Protein AF-A0A964N1L9-F1 (afdb_monomer_lite)

Foldseek 3Di:
DDLDLLVVLLVVLVVVLVVQLVVQLVVLLVVLVVVVVVCVVVVNDPPCPCVVPVVVSSVVSNVVSVVVSVVVSVVSSVVSSVVSVVVVVVVVVVVVVVVPDPDD

pLDDT: mean 84.21, std 10.73, range [43.59, 93.31]

Structure (mmCIF, N/CA/C/O backbone):
data_AF-A0A964N1L9-F1
#
_entry.id   AF-A0A964N1L9-F1
#
loop_
_atom_site.group_PDB
_atom_site.id
_atom_site.type_symbol
_atom_site.label_atom_id
_atom_site.label_alt_id
_atom_site.label_comp_id
_atom_site.label_asym_id
_atom_site.label_entity_id
_atom_site.label_seq_id
_atom_site.pdbx_PDB_ins_code
_atom_site.Cartn_x
_atom_site.Cartn_y
_atom_site.Cartn_z
_atom_site.occupancy
_atom_site.B_iso_or_equiv
_atom_site.auth_seq_id
_atom_site.auth_comp_id
_atom_site.auth_asym_id
_atom_site.auth_atom_id
_atom_site.pdbx_PDB_model_num
ATOM 1 N N . MET A 1 1 ? -28.595 3.943 14.249 1.00 48.12 1 MET A N 1
ATOM 2 C CA . MET A 1 1 ? -27.570 3.134 13.551 1.00 48.12 1 MET A CA 1
ATOM 3 C C . MET A 1 1 ? -26.643 2.578 14.617 1.00 48.12 1 MET A C 1
ATOM 5 O O . MET A 1 1 ? -26.196 3.351 15.450 1.00 48.12 1 MET A O 1
ATOM 9 N N . SER A 1 2 ? -26.503 1.257 14.708 1.00 43.59 2 SER A N 1
ATOM 10 C CA . SER A 1 2 ? -25.930 0.565 15.871 1.00 43.59 2 SER A CA 1
ATOM 11 C C . SER A 1 2 ? -24.554 1.106 16.277 1.00 43.59 2 SER A C 1
ATOM 13 O O . SER A 1 2 ? -23.650 1.120 15.443 1.00 43.59 2 SER A O 1
ATOM 15 N N . LYS A 1 3 ? -24.396 1.462 17.561 1.00 64.62 3 LYS A N 1
ATOM 16 C CA . LYS A 1 3 ? -23.127 1.750 18.257 1.00 64.62 3 LYS A CA 1
ATOM 17 C C . LYS A 1 3 ? -22.227 0.499 18.324 1.00 64.62 3 LYS A C 1
ATOM 19 O O . LYS A 1 3 ? -21.904 0.017 19.404 1.00 64.62 3 LYS A O 1
ATOM 24 N N . ASN A 1 4 ? -21.913 -0.118 17.185 1.00 75.81 4 ASN A N 1
ATOM 25 C CA . ASN A 1 4 ? -21.023 -1.271 17.150 1.00 75.81 4 ASN A CA 1
ATOM 26 C C . ASN A 1 4 ? -19.606 -0.785 16.801 1.00 75.81 4 ASN A C 1
ATOM 28 O O . ASN A 1 4 ? -19.351 -0.490 15.629 1.00 75.81 4 ASN A O 1
A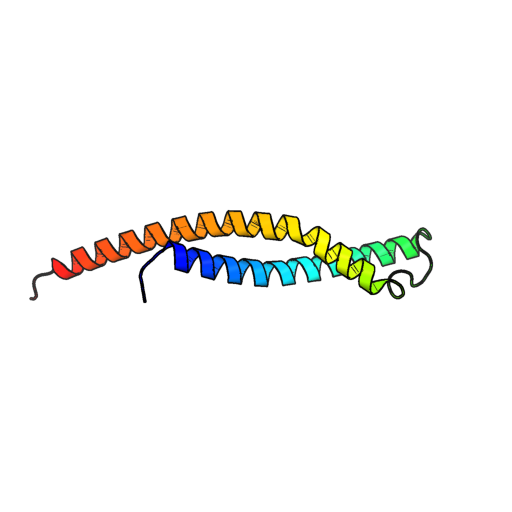TOM 3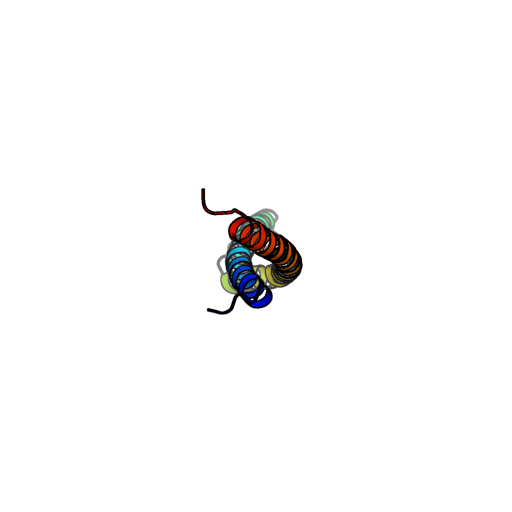2 N N . PRO A 1 5 ? -18.687 -0.718 17.781 1.00 73.69 5 PRO A N 1
ATOM 33 C CA . PRO A 1 5 ? -17.339 -0.173 17.589 1.00 73.69 5 PRO A CA 1
ATOM 34 C C . PRO A 1 5 ? -16.543 -0.932 16.518 1.00 73.69 5 PRO A C 1
ATOM 36 O O . PRO A 1 5 ? -15.654 -0.378 15.878 1.00 73.69 5 PRO A O 1
ATOM 39 N N . VAL A 1 6 ? -16.889 -2.199 16.265 1.00 78.88 6 VAL A N 1
ATOM 40 C CA . VAL A 1 6 ? -16.251 -3.018 15.228 1.00 78.88 6 VAL A CA 1
ATOM 41 C C . VAL A 1 6 ? -16.590 -2.512 13.824 1.00 78.88 6 VAL A C 1
ATOM 43 O O . VAL A 1 6 ? -15.720 -2.483 12.958 1.00 78.88 6 VAL A O 1
ATOM 46 N N . VAL A 1 7 ? -17.832 -2.077 13.592 1.00 82.38 7 VAL A N 1
ATOM 47 C CA . VAL A 1 7 ? -18.287 -1.613 12.271 1.00 82.38 7 VAL A CA 1
ATOM 48 C C . VAL A 1 7 ? -17.652 -0.267 11.922 1.00 82.38 7 VAL A C 1
ATOM 50 O O . VAL A 1 7 ? -17.200 -0.076 10.795 1.00 82.38 7 VAL A O 1
ATOM 53 N N . ILE A 1 8 ? -17.556 0.642 12.897 1.00 82.38 8 ILE A N 1
ATOM 54 C CA . ILE A 1 8 ? -16.926 1.959 12.717 1.00 82.38 8 ILE A CA 1
ATOM 55 C C . ILE A 1 8 ? -15.424 1.798 12.453 1.00 82.38 8 ILE A C 1
ATOM 57 O O . ILE A 1 8 ? -14.899 2.355 11.484 1.00 82.38 8 ILE A O 1
ATOM 61 N N . ALA A 1 9 ? -14.739 0.964 13.243 1.00 81.81 9 ALA A N 1
ATOM 62 C CA . ALA A 1 9 ? -13.327 0.650 13.031 1.00 81.81 9 ALA A CA 1
ATOM 63 C C . ALA A 1 9 ? -13.069 0.009 11.656 1.00 81.81 9 ALA A C 1
ATOM 65 O O . ALA A 1 9 ? -12.059 0.294 11.011 1.00 81.81 9 ALA A O 1
ATOM 66 N N . LEU A 1 10 ? -13.979 -0.840 11.175 1.00 84.62 10 LEU A N 1
ATOM 67 C CA . LEU A 1 10 ? -13.848 -1.476 9.866 1.00 84.62 10 LEU A CA 1
ATOM 68 C C . LEU A 1 10 ? -14.013 -0.464 8.725 1.00 84.62 10 LEU A C 1
ATOM 70 O O . LEU A 1 10 ? -13.153 -0.400 7.850 1.00 84.62 10 LEU A O 1
ATOM 74 N N . LEU A 1 11 ? -15.062 0.364 8.749 1.00 87.62 11 LEU A N 1
ATOM 75 C CA . LEU A 1 11 ? -15.302 1.379 7.714 1.00 87.62 11 LEU A CA 1
ATOM 76 C C . LEU A 1 11 ? -14.158 2.396 7.627 1.00 87.62 11 LEU A C 1
ATOM 78 O O . LEU A 1 11 ? -13.677 2.699 6.535 1.00 87.62 11 LEU A O 1
ATOM 82 N N . THR A 1 12 ? -13.683 2.881 8.775 1.00 85.81 12 THR A N 1
ATOM 83 C CA . THR A 1 12 ? -12.536 3.802 8.839 1.00 85.81 12 THR A CA 1
ATOM 84 C C . THR A 1 12 ? -11.258 3.156 8.311 1.00 85.81 12 THR A C 1
ATOM 86 O O . THR A 1 12 ? -10.510 3.798 7.577 1.00 85.81 12 THR A O 1
ATOM 89 N N . THR A 1 13 ? -11.038 1.871 8.599 1.00 86.81 13 THR A N 1
ATOM 90 C CA . THR A 1 13 ? -9.899 1.123 8.048 1.00 86.81 13 THR A CA 1
ATOM 91 C C . THR A 1 13 ? -9.990 0.984 6.533 1.00 86.81 13 THR A C 1
ATOM 93 O O . THR A 1 13 ? -8.982 1.166 5.862 1.00 86.81 13 THR A O 1
ATOM 96 N N . VAL A 1 14 ? -11.167 0.694 5.970 1.00 89.81 14 VAL A N 1
ATOM 97 C CA . VAL A 1 14 ? -11.337 0.570 4.510 1.00 89.81 14 VAL A CA 1
ATOM 98 C C . VAL A 1 14 ? -11.045 1.897 3.808 1.00 89.81 14 VAL A C 1
ATOM 100 O O . VAL A 1 14 ? -10.313 1.921 2.819 1.00 89.81 14 VAL A O 1
ATOM 103 N N . LEU A 1 15 ? -11.558 3.010 4.339 1.00 91.62 15 LEU A N 1
ATOM 104 C CA . LEU A 1 15 ? -11.285 4.347 3.803 1.00 91.62 15 LEU A CA 1
ATOM 105 C C . LEU A 1 15 ? -9.795 4.705 3.887 1.00 91.62 15 LEU A C 1
ATOM 107 O O . LEU A 1 15 ? -9.219 5.221 2.924 1.00 91.62 15 LEU A O 1
ATOM 111 N N . PHE A 1 16 ? -9.159 4.389 5.018 1.00 91.50 16 PHE A N 1
ATOM 112 C CA . PHE A 1 16 ? -7.722 4.564 5.203 1.00 91.50 16 PHE A CA 1
ATOM 113 C C . PHE A 1 16 ? -6.919 3.723 4.205 1.00 91.50 16 PHE A C 1
ATOM 115 O O . PHE A 1 16 ? -6.053 4.258 3.520 1.00 91.50 16 PHE A O 1
ATOM 122 N N . ALA A 1 17 ? -7.237 2.434 4.078 1.00 90.69 17 ALA A N 1
ATOM 123 C CA . ALA A 1 17 ? -6.567 1.506 3.174 1.00 90.69 17 ALA A CA 1
ATOM 124 C C . ALA A 1 17 ? -6.674 1.955 1.713 1.00 90.69 17 ALA A C 1
ATOM 126 O O . ALA A 1 17 ? -5.676 1.942 0.996 1.00 90.69 17 ALA A O 1
ATOM 127 N N . GLY A 1 18 ? -7.860 2.403 1.287 1.00 89.56 18 GLY A N 1
ATOM 128 C CA . GLY A 1 18 ? -8.076 2.924 -0.062 1.00 89.56 18 GLY A CA 1
ATOM 129 C C . GLY A 1 18 ? -7.233 4.168 -0.343 1.00 89.56 18 GLY A C 1
ATOM 130 O O . GLY A 1 18 ? -6.521 4.225 -1.343 1.00 89.56 18 GLY A O 1
ATOM 131 N N . THR A 1 19 ? -7.250 5.137 0.574 1.00 93.00 19 THR A N 1
ATOM 132 C CA . THR A 1 19 ? -6.485 6.385 0.422 1.00 93.00 19 THR A CA 1
ATOM 133 C C . THR A 1 19 ? -4.980 6.119 0.43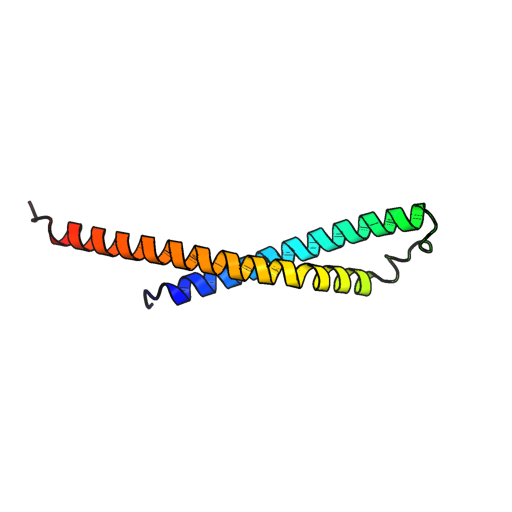2 1.00 93.00 19 THR A C 1
ATOM 135 O O . THR A 1 19 ? -4.252 6.583 -0.443 1.00 93.00 19 THR A O 1
ATOM 138 N N . LEU A 1 20 ? -4.511 5.326 1.397 1.00 91.50 20 LEU A N 1
ATOM 139 C CA . LEU A 1 20 ? -3.107 4.954 1.520 1.00 91.50 20 LEU A CA 1
ATOM 140 C C . LEU A 1 20 ? -2.631 4.163 0.298 1.00 91.50 20 LEU A C 1
ATOM 142 O O . LEU A 1 20 ? -1.533 4.409 -0.191 1.00 91.50 20 LEU A O 1
ATOM 146 N N . GLY A 1 21 ? -3.453 3.243 -0.212 1.00 89.75 21 GLY A N 1
ATOM 147 C CA . GLY A 1 21 ? -3.116 2.439 -1.382 1.00 89.75 21 GLY A CA 1
ATOM 148 C C . GLY A 1 21 ? -2.856 3.279 -2.620 1.00 89.75 21 GLY A C 1
ATOM 149 O O . GLY A 1 21 ? -1.831 3.091 -3.272 1.00 89.75 21 GLY A O 1
ATOM 150 N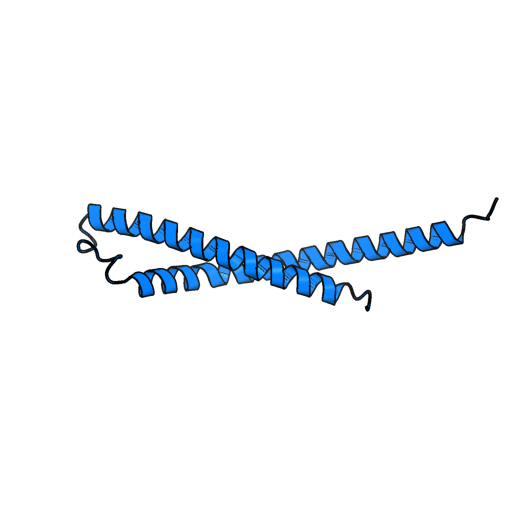 N . VAL A 1 22 ? -3.712 4.265 -2.889 1.00 90.62 22 VAL A N 1
ATOM 151 C CA . VAL A 1 22 ? -3.496 5.198 -4.003 1.00 90.62 22 VAL A CA 1
ATOM 152 C C . VAL A 1 22 ? -2.204 5.992 -3.803 1.00 90.62 22 VAL A C 1
ATOM 154 O O . VAL A 1 22 ? -1.392 6.077 -4.722 1.00 90.62 22 VAL A O 1
ATOM 157 N N . LEU A 1 23 ? -1.968 6.528 -2.602 1.00 93.31 23 LEU A N 1
ATOM 158 C CA . LEU A 1 23 ? -0.772 7.326 -2.318 1.00 93.31 23 LEU A CA 1
ATOM 159 C C . LEU A 1 23 ? 0.525 6.520 -2.473 1.00 93.31 23 LEU A C 1
ATOM 161 O O . LEU A 1 23 ? 1.465 6.997 -3.106 1.00 93.31 23 LEU A O 1
ATOM 165 N N . ILE A 1 24 ? 0.575 5.300 -1.929 1.00 91.44 24 ILE A N 1
ATOM 166 C CA . ILE A 1 24 ? 1.758 4.435 -2.028 1.00 91.44 24 ILE A CA 1
ATOM 167 C C . ILE A 1 24 ? 1.987 4.007 -3.477 1.00 91.44 24 ILE A C 1
ATOM 169 O O . ILE A 1 24 ? 3.129 4.030 -3.927 1.00 91.44 24 ILE A O 1
ATOM 173 N N . ALA A 1 25 ? 0.937 3.650 -4.220 1.00 89.69 25 ALA A N 1
ATOM 174 C CA . ALA A 1 25 ? 1.075 3.254 -5.619 1.00 89.69 25 ALA A CA 1
ATOM 175 C C . ALA A 1 25 ? 1.624 4.403 -6.484 1.00 89.69 25 ALA A C 1
ATOM 177 O O . ALA A 1 25 ? 2.560 4.195 -7.255 1.00 89.69 25 ALA A O 1
ATOM 178 N N . VAL A 1 26 ? 1.105 5.626 -6.314 1.00 91.00 26 VAL A N 1
ATOM 179 C CA . VAL A 1 26 ? 1.583 6.812 -7.047 1.00 91.00 26 VAL A CA 1
ATOM 180 C C . VAL A 1 26 ? 3.023 7.160 -6.664 1.00 91.00 26 VAL A C 1
ATOM 182 O O . VAL A 1 26 ? 3.853 7.395 -7.542 1.00 91.00 26 VAL A O 1
ATOM 185 N N . ALA A 1 27 ? 3.349 7.149 -5.369 1.00 90.88 27 ALA A N 1
ATOM 186 C CA . ALA A 1 27 ? 4.713 7.395 -4.905 1.00 90.88 27 ALA A CA 1
ATOM 187 C C . ALA A 1 27 ? 5.693 6.327 -5.424 1.00 90.88 27 ALA A C 1
ATOM 189 O O . ALA A 1 27 ? 6.774 6.660 -5.907 1.00 90.88 27 ALA A O 1
ATOM 190 N N . GLY A 1 28 ? 5.295 5.053 -5.378 1.00 89.00 28 GLY A N 1
ATOM 191 C CA . GLY A 1 28 ? 6.072 3.928 -5.894 1.00 89.00 28 GLY A CA 1
ATOM 192 C C . GLY A 1 28 ? 6.325 4.039 -7.395 1.00 89.00 28 GLY A C 1
ATOM 193 O O . GLY A 1 28 ? 7.457 3.855 -7.834 1.00 89.00 28 GLY A O 1
ATOM 194 N N . PHE A 1 29 ? 5.313 4.426 -8.174 1.00 90.38 29 PHE A N 1
ATOM 195 C CA . PHE A 1 29 ? 5.473 4.684 -9.605 1.00 90.38 29 PHE A CA 1
ATOM 196 C C . PHE A 1 29 ? 6.489 5.803 -9.880 1.00 90.38 29 PHE A C 1
ATOM 198 O O . PHE A 1 29 ? 7.344 5.651 -10.751 1.00 90.38 29 PHE A O 1
ATOM 205 N N . GLY A 1 30 ? 6.446 6.896 -9.111 1.00 89.25 30 GLY A N 1
ATOM 206 C CA . GLY A 1 30 ? 7.426 7.980 -9.218 1.00 89.25 30 GLY A CA 1
ATOM 207 C C . GLY A 1 30 ? 8.859 7.516 -8.940 1.00 89.25 30 GLY A C 1
ATOM 208 O O . GLY A 1 30 ? 9.768 7.832 -9.702 1.00 89.25 30 GLY A O 1
ATOM 209 N N . ILE A 1 31 ? 9.061 6.706 -7.895 1.00 91.38 31 ILE A N 1
ATOM 210 C CA . ILE A 1 31 ? 10.377 6.130 -7.572 1.00 91.38 31 ILE A CA 1
ATOM 211 C C . ILE A 1 31 ? 10.869 5.230 -8.708 1.00 91.38 31 ILE A C 1
ATOM 213 O O . ILE A 1 31 ? 12.019 5.340 -9.124 1.00 91.38 31 ILE A O 1
ATOM 217 N N . ILE A 1 32 ? 9.999 4.361 -9.228 1.00 91.31 32 ILE A N 1
ATOM 218 C CA . ILE A 1 32 ? 10.333 3.457 -10.332 1.00 91.31 32 ILE A CA 1
ATOM 219 C C . ILE A 1 32 ? 10.750 4.248 -11.579 1.00 91.31 32 ILE A C 1
ATOM 221 O O . ILE A 1 32 ? 11.731 3.877 -12.215 1.00 91.31 32 ILE A O 1
ATOM 225 N N . ARG A 1 33 ? 10.062 5.353 -11.895 1.00 89.94 33 ARG A N 1
ATOM 226 C CA . ARG A 1 33 ? 10.426 6.244 -13.009 1.00 89.94 33 ARG A CA 1
ATOM 227 C C . ARG A 1 33 ? 11.809 6.863 -12.842 1.00 89.94 33 ARG A C 1
ATOM 229 O O . ARG A 1 33 ? 12.605 6.806 -13.766 1.00 89.94 33 ARG A O 1
ATOM 236 N N . VAL A 1 34 ? 12.126 7.380 -11.656 1.00 91.25 34 VAL A N 1
ATOM 237 C CA . VAL A 1 34 ? 13.464 7.932 -11.384 1.00 91.25 34 VAL A CA 1
ATOM 238 C C . VAL A 1 34 ? 14.541 6.856 -11.542 1.00 91.25 34 VAL A C 1
ATOM 240 O O . VAL A 1 34 ? 15.568 7.096 -12.171 1.00 91.25 34 VAL A O 1
ATOM 243 N N . PHE A 1 35 ? 14.310 5.654 -11.007 1.00 91.50 35 PHE A N 1
ATOM 244 C CA . PHE A 1 35 ? 15.244 4.536 -11.169 1.00 91.50 35 PHE A CA 1
ATOM 245 C C . PHE A 1 35 ? 15.417 4.125 -12.631 1.00 91.50 35 PHE A C 1
ATOM 247 O O . PHE A 1 35 ? 16.524 3.793 -13.045 1.00 91.50 35 PHE A O 1
ATOM 254 N N . GLU A 1 36 ? 14.342 4.139 -13.408 1.00 91.88 36 GLU A N 1
ATOM 255 C CA . GLU A 1 36 ? 14.372 3.816 -14.828 1.00 91.88 36 GLU A CA 1
ATOM 256 C C . GLU A 1 36 ? 15.191 4.839 -15.624 1.00 91.88 36 GLU A C 1
ATOM 258 O O . GLU A 1 36 ? 16.132 4.436 -16.304 1.00 91.88 36 GLU A O 1
ATOM 263 N N . GLU A 1 37 ? 14.950 6.140 -15.440 1.00 90.31 37 GLU A N 1
ATOM 264 C CA . GLU A 1 37 ? 15.757 7.206 -16.054 1.00 90.31 37 GLU A CA 1
ATOM 265 C C . GLU A 1 37 ? 17.246 7.095 -15.678 1.00 90.31 37 GLU A C 1
ATOM 267 O O . GLU A 1 37 ? 18.129 7.272 -16.521 1.00 90.31 37 GLU A O 1
ATOM 272 N N . MET A 1 38 ? 17.552 6.734 -14.425 1.00 91.38 38 MET A N 1
ATOM 273 C CA . MET A 1 38 ? 18.930 6.470 -13.997 1.00 91.38 38 MET A CA 1
ATOM 274 C C . MET A 1 38 ? 19.545 5.267 -14.726 1.00 91.38 38 MET A C 1
ATOM 276 O O . MET A 1 38 ? 20.711 5.309 -15.113 1.00 91.38 38 MET A O 1
ATOM 280 N N . MET A 1 39 ? 18.784 4.191 -14.919 1.00 92.31 39 MET A N 1
ATOM 281 C CA . MET A 1 39 ? 19.251 2.977 -15.594 1.00 92.31 39 MET A CA 1
ATOM 282 C C . MET A 1 39 ? 19.416 3.174 -17.106 1.00 92.31 39 MET A C 1
ATOM 284 O O . MET A 1 39 ? 20.332 2.591 -17.692 1.00 92.31 39 MET A O 1
ATOM 288 N N . GLU A 1 40 ? 18.590 4.018 -17.730 1.00 90.75 40 GLU A N 1
ATOM 289 C CA . GLU A 1 40 ? 18.804 4.485 -19.104 1.00 90.75 40 GLU A CA 1
ATOM 290 C C . GLU A 1 40 ? 20.090 5.314 -19.209 1.00 90.75 40 GLU A C 1
ATOM 292 O O . GLU A 1 40 ? 20.917 5.061 -20.085 1.00 90.75 40 GLU A O 1
ATOM 297 N N . ALA A 1 41 ? 20.323 6.244 -18.276 1.00 90.06 41 ALA A N 1
ATOM 298 C CA . ALA A 1 41 ? 21.536 7.067 -18.255 1.00 90.06 41 ALA A CA 1
ATOM 299 C C . ALA A 1 41 ? 22.823 6.242 -18.062 1.00 90.06 41 ALA A C 1
ATOM 301 O O . ALA A 1 41 ? 23.881 6.602 -18.579 1.00 90.06 41 ALA A O 1
ATOM 302 N N . LEU A 1 42 ? 22.736 5.119 -17.344 1.00 92.50 42 LEU A N 1
ATOM 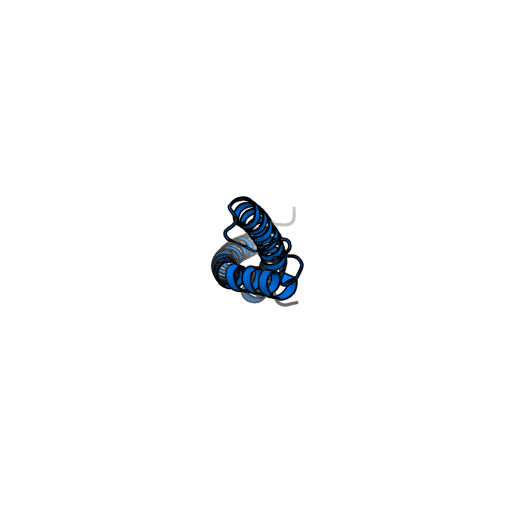303 C CA . LEU A 1 42 ? 23.833 4.162 -17.165 1.00 92.50 42 LEU A CA 1
ATOM 304 C C . LEU A 1 42 ? 24.000 3.192 -18.350 1.00 92.50 42 LEU A C 1
ATOM 306 O O . LEU A 1 42 ? 24.925 2.380 -18.344 1.00 92.50 42 LEU A O 1
ATOM 310 N N . GLY A 1 43 ? 23.123 3.253 -19.358 1.00 90.44 43 GLY A N 1
ATOM 311 C CA . GLY A 1 43 ? 23.143 2.378 -20.533 1.00 90.44 43 GLY A CA 1
ATOM 312 C C . GLY A 1 43 ? 22.695 0.940 -20.259 1.00 90.44 43 GLY A C 1
ATOM 313 O O . GLY A 1 43 ? 22.922 0.063 -21.091 1.00 90.44 43 GLY A O 1
ATOM 314 N N . VAL A 1 44 ? 22.080 0.677 -19.101 1.00 92.44 44 VAL A N 1
ATOM 315 C CA . VAL A 1 44 ? 21.565 -0.654 -18.745 1.00 92.44 44 VAL A CA 1
ATOM 316 C C . VAL A 1 44 ? 20.214 -0.911 -19.412 1.00 92.44 44 VAL A C 1
ATOM 318 O O . VAL A 1 44 ? 19.925 -2.041 -19.805 1.00 92.44 44 VAL A O 1
ATOM 321 N N . LEU A 1 45 ? 19.394 0.133 -19.554 1.00 89.38 45 LEU A N 1
ATOM 322 C CA . LEU A 1 45 ? 18.121 0.082 -20.267 1.00 89.38 45 LEU A CA 1
ATOM 323 C C . LEU A 1 45 ? 18.220 0.792 -21.625 1.00 89.38 45 LEU A C 1
ATOM 325 O O . LEU A 1 45 ? 18.953 1.775 -21.757 1.00 89.38 45 LEU A O 1
ATOM 329 N N . PRO A 1 46 ? 17.500 0.302 -22.651 1.00 88.12 46 PRO A N 1
ATOM 330 C CA . PRO A 1 46 ? 17.407 0.993 -23.926 1.00 88.12 46 PRO A CA 1
ATOM 331 C C . PRO A 1 46 ? 16.619 2.295 -23.769 1.00 88.12 46 PRO A C 1
ATOM 333 O O . PRO A 1 46 ? 15.700 2.375 -22.967 1.00 88.12 46 PRO A O 1
ATOM 336 N N . VAL A 1 47 ? 16.960 3.293 -24.581 1.00 86.75 47 VAL A N 1
ATOM 337 C CA . VAL A 1 47 ? 16.333 4.622 -24.557 1.00 86.75 47 VAL A CA 1
ATOM 338 C C . VAL A 1 47 ? 14.813 4.522 -24.737 1.00 86.75 47 VAL A C 1
ATOM 340 O O . VAL A 1 47 ? 14.343 3.895 -25.693 1.00 86.75 47 VAL A O 1
ATOM 343 N N . ARG A 1 48 ? 14.060 5.202 -23.864 1.00 86.88 48 ARG A N 1
ATOM 344 C CA . ARG A 1 48 ? 12.585 5.237 -23.820 1.00 86.88 48 ARG A CA 1
ATOM 345 C C . ARG A 1 48 ? 11.944 3.886 -23.497 1.00 86.88 48 ARG A C 1
ATOM 347 O O . ARG A 1 48 ? 10.827 3.596 -23.942 1.00 86.88 48 ARG A O 1
ATOM 354 N N . TRP A 1 49 ? 12.617 3.036 -22.731 1.00 88.62 49 TRP A N 1
ATOM 355 C CA . TRP A 1 49 ? 12.058 1.754 -22.319 1.00 88.62 49 TRP A CA 1
ATOM 356 C C . TRP A 1 49 ? 10.807 1.940 -21.455 1.00 88.62 49 TRP A C 1
ATOM 358 O O . TRP A 1 49 ? 9.792 1.284 -21.711 1.00 88.62 49 TRP A O 1
ATOM 368 N N . GLY A 1 50 ? 10.834 2.855 -20.485 1.00 82.56 50 GLY A N 1
ATOM 369 C CA . GLY A 1 50 ? 9.714 3.116 -19.584 1.00 82.56 50 GLY A CA 1
ATOM 370 C C . GLY A 1 50 ? 8.504 3.736 -20.276 1.00 82.56 50 GLY A C 1
ATOM 371 O O . GLY A 1 50 ? 7.368 3.450 -19.899 1.00 82.56 50 GLY A O 1
ATOM 372 N N . GLU A 1 51 ? 8.712 4.520 -21.335 1.00 86.56 51 GLU A N 1
ATOM 373 C CA . GLU A 1 51 ? 7.624 5.044 -22.173 1.00 86.56 51 GLU A CA 1
ATOM 374 C C . GLU A 1 51 ? 6.940 3.949 -22.997 1.00 86.56 51 GLU A C 1
ATOM 376 O O . GLU A 1 51 ? 5.728 3.994 -23.203 1.00 86.56 51 GLU A O 1
ATOM 381 N N . ASN A 1 52 ? 7.700 2.945 -23.434 1.00 89.12 52 ASN A N 1
ATOM 382 C CA . ASN A 1 52 ? 7.163 1.819 -24.193 1.00 89.12 52 ASN A CA 1
ATOM 383 C C . ASN A 1 52 ? 6.485 0.773 -23.292 1.00 89.12 52 ASN A C 1
ATOM 385 O O . ASN A 1 52 ? 5.644 0.011 -23.764 1.00 89.12 52 ASN A O 1
ATOM 389 N N . ASN A 1 53 ? 6.822 0.743 -21.997 1.00 89.81 53 ASN A N 1
ATOM 390 C CA . ASN A 1 53 ? 6.379 -0.284 -21.048 1.00 89.81 53 ASN A CA 1
ATOM 391 C C . ASN A 1 53 ? 5.647 0.299 -19.824 1.00 89.81 53 ASN A C 1
ATOM 393 O O . ASN A 1 53 ? 5.714 -0.257 -18.728 1.00 89.81 53 ASN A O 1
ATOM 397 N N . VAL A 1 54 ? 4.905 1.400 -19.996 1.00 87.38 54 VAL A N 1
ATOM 398 C CA . VAL A 1 54 ? 4.205 2.098 -18.894 1.00 87.38 54 VAL A CA 1
ATOM 399 C C . VAL A 1 54 ? 3.278 1.174 -18.098 1.00 87.38 54 VAL A C 1
ATOM 401 O O . VAL A 1 54 ? 3.205 1.290 -16.877 1.00 87.38 54 VAL A O 1
ATOM 404 N N . ILE A 1 55 ? 2.592 0.241 -18.768 1.00 89.31 55 ILE A N 1
ATOM 405 C CA . ILE A 1 55 ? 1.694 -0.721 -18.109 1.00 89.31 55 ILE A CA 1
ATOM 406 C C . ILE A 1 55 ? 2.478 -1.613 -17.141 1.00 89.31 55 ILE A C 1
ATOM 408 O O . ILE A 1 55 ? 2.059 -1.785 -16.002 1.00 89.31 55 ILE A O 1
ATOM 412 N N . VAL A 1 56 ? 3.6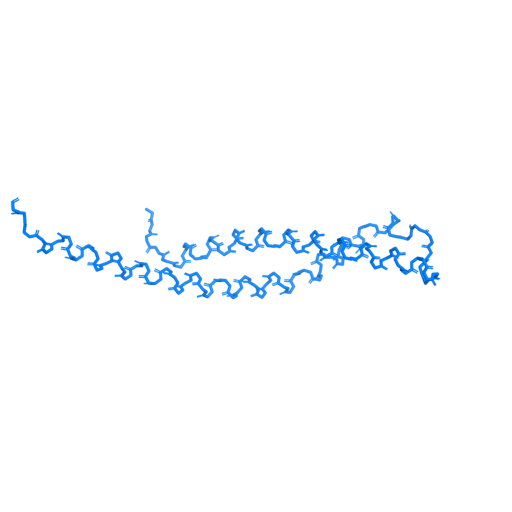53 -2.097 -17.548 1.00 88.94 56 VAL A N 1
ATOM 413 C CA . VAL A 1 56 ? 4.520 -2.934 -16.703 1.00 88.94 56 VAL A CA 1
ATOM 414 C C . VAL A 1 56 ? 4.997 -2.151 -15.480 1.00 88.94 56 VAL A C 1
ATOM 416 O O . VAL A 1 56 ? 4.984 -2.670 -14.366 1.00 88.94 56 VAL A O 1
ATOM 419 N N . LEU A 1 57 ? 5.372 -0.880 -15.662 1.00 87.50 57 LEU A N 1
ATOM 420 C CA . LEU A 1 57 ? 5.768 -0.008 -14.553 1.00 87.50 57 LEU A CA 1
ATOM 421 C C . LEU A 1 57 ? 4.621 0.210 -13.557 1.00 87.50 57 LEU A C 1
ATOM 423 O O . LEU A 1 57 ? 4.841 0.204 -12.345 1.00 87.50 57 LEU A O 1
ATOM 427 N N . LEU A 1 58 ? 3.398 0.387 -14.062 1.00 88.25 58 LEU A N 1
ATOM 428 C CA . LEU A 1 58 ? 2.202 0.547 -13.239 1.00 88.25 58 LEU A CA 1
ATOM 429 C C . LEU A 1 58 ? 1.872 -0.736 -12.465 1.00 88.25 58 LEU A C 1
ATOM 431 O O . LEU A 1 58 ? 1.584 -0.672 -11.270 1.00 88.25 58 LEU A O 1
ATOM 435 N N . GLU A 1 59 ? 1.941 -1.895 -13.118 1.00 89.69 59 GLU A N 1
ATOM 436 C CA . GLU A 1 59 ? 1.718 -3.196 -12.483 1.00 89.69 59 GLU A CA 1
ATOM 437 C C . GLU A 1 59 ? 2.762 -3.485 -11.405 1.00 89.69 59 GLU A C 1
ATOM 439 O O . GLU A 1 59 ? 2.404 -3.922 -10.313 1.00 89.69 59 GLU A O 1
ATOM 444 N N . LEU A 1 60 ? 4.036 -3.175 -11.665 1.00 89.31 60 LEU A N 1
ATOM 445 C CA . LEU A 1 60 ? 5.109 -3.291 -10.677 1.00 89.31 60 LEU A CA 1
ATOM 446 C C . LEU A 1 60 ? 4.878 -2.367 -9.481 1.00 89.31 60 LEU A C 1
ATOM 448 O O . LEU A 1 60 ? 4.968 -2.817 -8.339 1.00 89.31 60 LEU A O 1
ATOM 452 N N . ALA A 1 61 ? 4.534 -1.099 -9.723 1.00 88.50 61 ALA A N 1
ATOM 453 C CA . ALA A 1 61 ? 4.206 -0.151 -8.660 1.00 88.50 61 ALA A CA 1
ATOM 454 C C . ALA A 1 61 ? 3.029 -0.650 -7.805 1.00 88.50 61 ALA A C 1
ATOM 456 O O . ALA A 1 61 ? 3.096 -0.645 -6.573 1.00 88.50 61 ALA A O 1
ATOM 457 N N . GLY A 1 62 ? 1.975 -1.143 -8.461 1.00 87.44 62 GLY A N 1
ATOM 458 C CA . GLY A 1 62 ? 0.818 -1.749 -7.814 1.00 87.44 62 GLY A CA 1
ATOM 459 C C . GLY A 1 62 ? 1.210 -2.960 -6.971 1.00 87.44 62 GLY A C 1
ATOM 460 O O . GLY A 1 62 ? 0.954 -2.977 -5.768 1.00 87.44 62 GLY A O 1
ATOM 461 N N . ALA A 1 63 ? 1.897 -3.936 -7.560 1.00 90.12 63 ALA A N 1
ATOM 462 C CA . ALA A 1 63 ? 2.301 -5.168 -6.891 1.00 90.12 63 ALA A CA 1
ATOM 463 C C . ALA A 1 63 ? 3.202 -4.909 -5.673 1.00 90.12 63 ALA A C 1
ATOM 465 O O . ALA A 1 63 ? 2.994 -5.507 -4.618 1.00 90.12 63 ALA A O 1
ATOM 466 N N . LEU A 1 64 ? 4.153 -3.975 -5.783 1.00 89.31 64 LEU A N 1
ATOM 467 C CA . LEU A 1 64 ? 5.033 -3.590 -4.677 1.00 89.31 64 LEU A CA 1
ATOM 468 C C . LEU A 1 64 ? 4.289 -2.846 -3.559 1.00 89.31 64 LEU A C 1
ATOM 470 O O . LEU A 1 64 ? 4.673 -2.945 -2.394 1.00 89.31 64 LEU A O 1
ATOM 474 N N . SER A 1 65 ? 3.208 -2.130 -3.885 1.00 88.62 65 SER A N 1
ATOM 475 C CA . SER A 1 65 ? 2.404 -1.407 -2.893 1.00 88.62 65 SER A CA 1
ATOM 476 C C . SER A 1 65 ? 1.492 -2.317 -2.059 1.00 88.62 65 SER A C 1
ATOM 478 O O . SER A 1 65 ? 1.243 -2.021 -0.888 1.00 88.62 65 SER A O 1
ATOM 480 N N . VAL A 1 66 ? 1.028 -3.446 -2.613 1.00 89.38 66 VAL A N 1
ATOM 481 C CA . VAL A 1 66 ? 0.032 -4.326 -1.968 1.00 89.38 66 VAL A CA 1
ATOM 482 C C . VAL A 1 66 ? 0.469 -4.808 -0.574 1.00 89.38 66 VAL A C 1
ATOM 484 O O . VAL A 1 66 ? -0.314 -4.647 0.368 1.00 89.38 66 VAL A O 1
ATOM 487 N N . PRO A 1 67 ? 1.691 -5.342 -0.366 1.00 90.88 67 PRO A N 1
ATOM 488 C CA . PRO A 1 67 ? 2.123 -5.798 0.955 1.00 90.88 67 PRO A CA 1
ATOM 489 C C . PRO A 1 67 ? 2.143 -4.675 1.997 1.00 90.88 67 PRO A C 1
ATOM 491 O O . PRO A 1 67 ? 1.727 -4.882 3.139 1.00 90.88 67 PRO A O 1
ATOM 494 N N . ALA A 1 68 ? 2.582 -3.476 1.598 1.00 89.00 68 ALA A N 1
ATOM 495 C CA . ALA A 1 68 ? 2.619 -2.316 2.478 1.00 89.00 68 ALA A CA 1
ATOM 496 C C . ALA A 1 68 ? 1.202 -1.911 2.904 1.00 89.00 68 ALA A C 1
ATOM 498 O O . ALA A 1 68 ? 0.930 -1.766 4.096 1.00 89.00 68 ALA A O 1
ATOM 499 N N . VAL A 1 69 ? 0.273 -1.803 1.950 1.00 91.44 69 VAL A N 1
ATOM 500 C CA . VAL A 1 69 ? -1.126 -1.443 2.224 1.00 91.44 69 VAL A CA 1
ATOM 501 C C . VAL A 1 69 ? -1.788 -2.465 3.141 1.00 91.44 69 VAL A C 1
ATOM 503 O O . VAL A 1 69 ? -2.433 -2.075 4.115 1.00 91.44 69 VAL A O 1
ATOM 506 N N . LEU A 1 70 ? -1.604 -3.763 2.885 1.00 90.81 70 LEU A N 1
ATOM 507 C CA . LEU A 1 70 ? -2.154 -4.826 3.730 1.00 90.81 70 LEU A CA 1
ATOM 508 C C . LEU A 1 70 ? -1.629 -4.731 5.165 1.00 90.81 70 LEU A C 1
ATOM 510 O O . LEU A 1 70 ? -2.413 -4.771 6.116 1.00 90.81 70 LEU A O 1
ATOM 514 N N . TRP A 1 71 ? -0.318 -4.546 5.329 1.00 93.06 71 TRP A N 1
ATOM 515 C CA . TRP A 1 71 ? 0.297 -4.399 6.645 1.00 93.06 71 TRP A CA 1
ATOM 516 C C . TRP A 1 71 ? -0.251 -3.189 7.410 1.00 93.06 71 TRP A C 1
ATOM 518 O O . TRP A 1 71 ? -0.715 -3.323 8.547 1.00 93.06 71 TRP A O 1
ATOM 528 N N . PHE A 1 72 ? -0.254 -2.012 6.776 1.00 91.31 72 PHE A N 1
ATOM 529 C CA . PHE A 1 72 ? -0.756 -0.785 7.392 1.00 91.31 72 PHE A CA 1
ATOM 530 C C . PHE A 1 72 ? -2.251 -0.858 7.702 1.00 91.31 72 PHE A C 1
ATOM 532 O O . PHE A 1 72 ? -2.669 -0.355 8.742 1.00 91.31 72 PHE A O 1
ATOM 539 N N . SER A 1 73 ? -3.043 -1.534 6.870 1.00 89.25 73 SER A N 1
ATOM 540 C CA . SER A 1 73 ? -4.476 -1.742 7.114 1.00 89.25 73 SER A CA 1
ATOM 541 C C . SER A 1 73 ? -4.716 -2.571 8.375 1.00 89.25 73 SER A C 1
ATOM 543 O O . SER A 1 73 ? -5.506 -2.183 9.235 1.00 89.25 73 SER A O 1
ATOM 545 N N . VAL A 1 74 ? -3.990 -3.684 8.540 1.00 91.81 74 VAL A N 1
ATOM 546 C CA . VAL A 1 74 ? -4.096 -4.533 9.740 1.00 91.81 74 VAL A CA 1
ATOM 547 C C . VAL A 1 74 ? -3.641 -3.779 10.988 1.00 91.81 74 VAL A C 1
ATOM 549 O O . VAL A 1 74 ? -4.285 -3.859 12.038 1.00 91.81 74 VAL A O 1
ATOM 552 N N . TRP A 1 75 ? -2.538 -3.037 10.889 1.00 92.62 75 TRP A N 1
ATOM 553 C CA . TRP A 1 75 ? -2.038 -2.222 11.991 1.00 92.62 75 TRP A CA 1
ATOM 554 C C . TRP A 1 75 ? -3.038 -1.127 12.393 1.00 92.62 75 TRP A C 1
ATOM 556 O O . TRP A 1 75 ? -3.341 -0.977 13.580 1.00 92.62 75 TRP A O 1
ATOM 566 N N . PHE A 1 76 ? -3.600 -0.414 11.413 1.00 91.12 76 PHE A N 1
ATOM 567 C CA . PHE A 1 76 ? -4.562 0.662 11.634 1.00 91.12 76 PHE A CA 1
ATOM 568 C C . PHE A 1 76 ? -5.861 0.137 12.246 1.00 91.12 76 PHE A C 1
ATOM 570 O O . PHE A 1 76 ? -6.330 0.695 13.234 1.00 91.12 76 PHE A O 1
ATOM 577 N N . TYR A 1 77 ? -6.385 -0.991 11.760 1.00 88.56 77 TYR A N 1
ATOM 578 C CA . TYR A 1 77 ? -7.583 -1.621 12.320 1.00 88.56 77 TYR A CA 1
ATOM 579 C C . TYR A 1 77 ? -7.443 -1.927 13.815 1.00 88.56 77 TYR A C 1
ATOM 581 O O . TYR A 1 77 ? -8.337 -1.637 14.613 1.00 88.56 77 TYR A O 1
ATOM 589 N N . ARG A 1 78 ? -6.285 -2.460 14.230 1.00 90.00 78 ARG A N 1
ATOM 590 C CA . ARG A 1 78 ? -6.001 -2.728 15.651 1.00 90.00 78 ARG A CA 1
ATOM 591 C C . ARG A 1 78 ? -6.015 -1.445 16.484 1.00 90.00 78 ARG A C 1
ATOM 593 O O . ARG A 1 78 ? -6.489 -1.463 17.618 1.00 90.00 78 ARG A O 1
ATOM 600 N N . LYS A 1 79 ? -5.508 -0.338 15.934 1.00 88.00 79 LYS A N 1
ATOM 601 C CA . LYS A 1 79 ? -5.513 0.976 16.594 1.00 88.00 79 LYS A CA 1
ATOM 602 C C . LYS A 1 79 ? -6.911 1.588 16.647 1.00 88.00 79 LYS A C 1
ATOM 604 O O . LYS A 1 79 ? -7.297 2.066 17.711 1.00 88.00 79 LYS A O 1
ATOM 609 N N . ALA A 1 80 ? -7.676 1.501 15.563 1.00 83.50 80 ALA A N 1
ATOM 610 C CA . ALA A 1 80 ? -9.056 1.969 15.499 1.00 83.50 80 ALA A CA 1
ATOM 611 C C . ALA A 1 80 ? -9.934 1.249 16.534 1.00 83.50 80 ALA A C 1
ATOM 613 O O . ALA A 1 80 ? -10.612 1.898 17.322 1.00 83.50 80 ALA A O 1
ATOM 614 N N . LEU A 1 81 ? -9.831 -0.082 16.638 1.00 87.25 81 LEU A N 1
ATOM 615 C CA . LEU A 1 81 ? -10.552 -0.847 17.664 1.00 87.25 81 LEU A CA 1
ATOM 616 C C . LEU A 1 81 ? -10.184 -0.437 19.094 1.00 87.25 81 LEU A C 1
ATOM 618 O O . LEU A 1 81 ? -11.050 -0.408 19.968 1.00 87.25 81 LEU A O 1
ATOM 622 N N . ALA A 1 82 ? -8.905 -0.160 19.357 1.00 87.25 82 ALA A N 1
ATOM 623 C CA . ALA A 1 82 ? -8.478 0.294 20.675 1.00 87.25 82 ALA A CA 1
ATOM 624 C C . ALA A 1 82 ? -9.059 1.680 21.003 1.00 87.25 82 ALA A C 1
ATOM 626 O O . ALA A 1 82 ? -9.554 1.874 22.111 1.00 87.25 82 ALA A O 1
ATOM 627 N N . ALA A 1 83 ? -9.051 2.608 20.043 1.00 85.38 83 ALA A N 1
ATOM 628 C CA . ALA A 1 83 ? -9.615 3.946 20.211 1.00 85.38 83 ALA A CA 1
ATOM 629 C C . ALA A 1 83 ? -11.134 3.909 20.452 1.00 85.38 83 ALA A C 1
ATOM 631 O O . ALA A 1 83 ? -11.616 4.497 21.419 1.00 85.38 83 ALA A O 1
ATOM 632 N N . GLU A 1 84 ? -11.874 3.144 19.648 1.00 82.62 84 GLU A N 1
ATOM 633 C CA . GLU A 1 84 ? -13.331 2.993 19.772 1.00 82.62 84 GLU A CA 1
ATOM 634 C C . GLU A 1 84 ? -13.751 2.429 21.140 1.00 82.62 84 GLU A C 1
ATOM 636 O O . GLU A 1 84 ? -14.725 2.884 21.743 1.00 82.62 84 GLU A O 1
ATOM 641 N N . ARG A 1 85 ? -12.990 1.473 21.692 1.00 81.94 85 ARG A N 1
ATOM 642 C CA . ARG A 1 85 ? -13.247 0.930 23.040 1.00 81.94 85 ARG A CA 1
ATOM 643 C C . ARG A 1 85 ? -13.087 1.981 24.136 1.00 81.94 85 ARG A C 1
ATOM 645 O O . ARG A 1 85 ? -13.880 1.997 25.074 1.00 81.94 85 ARG A O 1
ATOM 652 N N . VAL A 1 86 ? -12.078 2.846 24.021 1.00 84.75 86 VAL A N 1
ATOM 653 C CA . VAL A 1 86 ? -11.845 3.936 24.982 1.00 84.75 86 VAL A CA 1
ATOM 654 C C . VAL A 1 86 ? -12.970 4.966 24.903 1.00 84.75 86 VAL A C 1
ATOM 656 O O . VAL A 1 86 ? -13.509 5.349 25.939 1.00 84.75 86 VAL A O 1
ATOM 659 N N . LEU A 1 87 ? -13.369 5.360 23.692 1.00 82.00 87 LEU A N 1
ATOM 660 C CA . LEU A 1 87 ? -14.462 6.310 23.475 1.00 82.00 87 LEU A CA 1
ATOM 661 C C . LEU A 1 87 ? -15.794 5.775 24.007 1.00 82.00 87 LEU A C 1
ATOM 663 O O . LEU A 1 87 ? -16.492 6.481 24.726 1.00 82.00 87 LEU A O 1
ATOM 667 N N . THR A 1 88 ? -16.098 4.498 23.760 1.00 80.38 88 THR A N 1
ATOM 668 C CA . THR A 1 88 ? -17.318 3.858 24.281 1.00 80.38 88 THR A CA 1
ATOM 669 C C . THR A 1 88 ? -17.354 3.866 25.816 1.00 80.38 88 THR A C 1
ATOM 671 O O . THR A 1 88 ? -18.399 4.112 26.416 1.00 80.38 88 THR A O 1
ATOM 674 N N . ALA A 1 89 ? -16.213 3.625 26.474 1.00 79.81 89 ALA A N 1
ATOM 675 C CA . ALA A 1 89 ? -16.122 3.675 27.934 1.00 79.81 89 ALA A CA 1
ATOM 676 C C . ALA A 1 89 ? -16.289 5.103 28.485 1.00 79.81 89 ALA A C 1
ATOM 678 O O . ALA A 1 89 ? -16.910 5.290 29.531 1.00 79.81 89 ALA A O 1
ATOM 679 N N . GLN A 1 90 ? -15.766 6.110 27.779 1.00 81.69 90 GLN A N 1
ATOM 680 C CA . GLN A 1 90 ? -15.946 7.519 28.136 1.00 81.69 90 GLN A CA 1
ATOM 681 C C . GLN A 1 90 ? -17.393 7.983 27.949 1.00 81.69 90 GLN A C 1
ATOM 683 O O . GLN A 1 90 ? -17.911 8.656 28.837 1.00 81.69 90 GLN A O 1
ATOM 688 N N . GLU A 1 91 ? -18.060 7.585 26.859 1.00 76.50 91 GLU A N 1
ATOM 689 C CA . GLU A 1 91 ? -19.493 7.841 26.655 1.00 76.50 91 GLU A CA 1
ATOM 690 C C . GLU A 1 91 ? -20.323 7.245 27.795 1.00 76.50 91 GLU A C 1
ATOM 692 O O . GLU A 1 91 ? -21.102 7.956 28.421 1.00 76.50 91 GLU A O 1
ATOM 697 N N . ALA A 1 92 ? -20.095 5.974 28.143 1.00 76.94 92 ALA A N 1
ATOM 698 C CA . ALA A 1 92 ? -20.823 5.320 29.229 1.00 76.94 92 ALA A CA 1
ATOM 699 C C . ALA A 1 92 ? -20.602 6.005 30.593 1.00 76.94 92 ALA A C 1
ATOM 701 O O . ALA A 1 92 ? -21.536 6.142 31.384 1.00 76.94 92 ALA A O 1
ATOM 702 N N . ALA A 1 93 ? -19.378 6.464 30.873 1.00 76.62 93 ALA A N 1
ATOM 703 C CA . ALA A 1 93 ? -19.064 7.199 32.096 1.00 76.62 93 ALA A CA 1
ATOM 704 C C . ALA A 1 93 ? -19.690 8.607 32.118 1.00 76.62 93 ALA A C 1
ATOM 706 O O . ALA A 1 93 ? -20.135 9.068 33.171 1.00 76.62 93 ALA A O 1
ATOM 707 N N . ALA A 1 94 ? -19.739 9.288 30.970 1.00 77.12 94 ALA A N 1
ATOM 708 C CA . ALA A 1 94 ? -20.384 10.589 30.826 1.00 77.12 94 ALA A CA 1
ATOM 709 C C . ALA A 1 94 ? -21.909 10.486 30.983 1.00 77.12 94 ALA A C 1
ATOM 711 O O . ALA A 1 94 ? -22.493 11.270 31.734 1.00 77.12 94 ALA A O 1
ATOM 712 N N . ASP A 1 95 ? -22.531 9.477 30.369 1.00 74.62 95 ASP A N 1
ATOM 713 C CA . ASP A 1 95 ? -23.960 9.185 30.510 1.00 74.62 95 ASP A CA 1
ATOM 714 C C . ASP A 1 95 ? -24.310 8.882 31.976 1.00 74.62 95 ASP A C 1
ATOM 716 O O . ASP A 1 95 ? -25.230 9.489 32.530 1.00 74.62 95 ASP A O 1
ATOM 720 N N . ALA A 1 96 ? -23.515 8.043 32.654 1.00 70.81 96 ALA A N 1
ATOM 721 C CA . ALA A 1 96 ? -23.690 7.752 34.078 1.00 70.81 96 ALA A CA 1
ATOM 722 C C . ALA A 1 96 ? -23.594 9.022 34.941 1.00 70.81 96 ALA A C 1
ATOM 724 O O . ALA A 1 96 ? -24.455 9.265 35.789 1.00 70.81 96 ALA A O 1
ATOM 725 N N . LYS A 1 97 ? -22.601 9.882 34.681 1.00 71.31 97 LYS A N 1
ATOM 726 C CA . LYS A 1 97 ? -22.432 11.151 35.401 1.00 71.31 97 LYS A CA 1
ATOM 727 C C . LYS A 1 97 ? -23.604 12.109 35.161 1.00 71.31 97 LYS A C 1
ATOM 729 O O . LYS A 1 97 ? -24.082 12.710 36.121 1.00 71.31 97 LYS A O 1
ATOM 734 N N . SER A 1 98 ? -24.107 12.197 33.928 1.00 66.44 98 SER A N 1
ATOM 735 C CA . SER A 1 98 ? -25.273 13.024 33.584 1.00 66.44 98 SER A CA 1
ATOM 736 C C . SER A 1 98 ? -26.557 12.550 34.277 1.00 66.44 98 SER A C 1
ATOM 738 O O . SER A 1 98 ? -27.308 13.372 34.791 1.00 66.44 98 SER A O 1
ATOM 740 N N . SER A 1 99 ? -26.759 11.232 34.392 1.00 60.41 99 SER A N 1
ATOM 741 C CA . SER A 1 99 ? -27.922 10.638 35.069 1.00 60.41 99 SER A CA 1
ATOM 742 C C . SER A 1 99 ? -27.885 10.765 36.599 1.00 60.41 99 SER A C 1
ATOM 744 O O . SER A 1 99 ? -28.922 10.696 37.252 1.00 60.41 99 SER A O 1
ATOM 746 N N . SER A 1 100 ? -26.693 10.966 37.172 1.00 60.12 100 SER A N 1
ATOM 747 C CA . SER A 1 100 ? -26.479 11.133 38.617 1.00 60.12 100 SER A CA 1
ATOM 748 C C . SER A 1 100 ? -26.493 12.587 39.099 1.00 60.12 100 SER A C 1
ATOM 750 O O . SER A 1 100 ? -26.409 12.817 40.303 1.00 60.12 100 SER A O 1
ATOM 752 N N . SER A 1 101 ? -26.575 13.569 38.194 1.00 53.16 101 SER A N 1
ATOM 753 C CA . SER A 1 101 ? -26.657 14.981 38.570 1.00 53.16 101 SER A CA 1
ATOM 754 C C . SER A 1 101 ? -28.105 15.306 38.950 1.00 53.16 101 SER A C 1
ATOM 756 O O . SER A 1 101 ? -28.953 15.329 38.056 1.00 53.16 101 SER A O 1
ATOM 758 N N . PRO A 1 102 ? -28.435 15.553 40.235 1.00 51.97 102 PRO A N 1
ATOM 759 C CA . PRO A 1 102 ? -29.769 16.015 40.583 1.00 51.97 102 PRO A CA 1
ATOM 760 C C . PRO A 1 102 ? -30.003 17.355 39.886 1.00 51.97 102 PRO A C 1
ATOM 762 O O . PRO A 1 102 ? -29.144 18.239 39.925 1.00 51.97 102 PRO A O 1
ATOM 765 N N . ALA A 1 103 ? -31.144 17.470 39.208 1.00 57.22 103 ALA A N 1
ATOM 766 C CA . ALA A 1 103 ? -31.645 18.745 38.727 1.00 57.22 103 ALA A CA 1
ATOM 767 C C . ALA A 1 103 ? -31.747 19.685 39.937 1.00 57.22 103 ALA A C 1
ATOM 769 O O . ALA A 1 103 ? -32.532 19.426 40.850 1.00 57.22 103 ALA A O 1
ATOM 770 N N . VAL A 1 104 ? -30.882 20.698 39.970 1.00 52.03 104 VAL A N 1
ATOM 771 C CA . VAL A 1 104 ? -31.004 21.852 40.867 1.00 52.03 104 VAL A CA 1
ATOM 772 C C . VAL A 1 104 ? -31.904 22.867 40.188 1.00 52.03 104 VAL A C 1
ATOM 774 O O . VAL A 1 104 ? -31.692 23.092 38.972 1.00 52.03 104 VAL A O 1
#

Secondary structure (DSSP, 8-state):
----HHHHHHHHHHHHHHHHHHHHHHHHHHHHHHHHHHHHHTTSS-TTHHHHTHHHHHHHHHHHHHHHHHHHHHHHHHHHHHHHHHHHHHHHHHHHHHHTS---

Radius of gyration: 23.55 Å; chains: 1; bounding box: 56×28×65 Å

Sequence (104 aa):
MSKNPVVIALLTTVLFAGTLGVLIAVAGFGIIRVFEEMMEALGVLPVRWGENNVIVLLELAGALSVPAVLWFSVWFYRKALAAERVLTAQEAAADAKSSSSPAV